Protein AF-A0A9D5EVW3-F1 (afdb_monomer_lite)

Secondary structure (DSSP, 8-state):
-------------PPPPPPP----HHHHHHHHHHHHHHHHHHSS---HHHHHHHHHHHHHHHHHHHHHHHT-

pLDDT: mean 80.93, std 16.01, range [43.62, 96.5]

Foldseek 3Di:
DDDDDPPPDPPPDPDDDDDDDDDDPVLQVVLVVQQVVVCVVPVHRGDSVNSVVVVVVVVVVVVVVVVVVVVD

Sequence (72 aa):
MAKKKPTAEPEKAGPTTPRQFRLGSDTLADLDLIAAHYSADKGVKATRSDAVRLSAKKEADRIRAEKGKLRK

Structure (mmCIF, N/CA/C/O backbone):
data_AF-A0A9D5EVW3-F1
#
_entry.id   AF-A0A9D5EVW3-F1
#
loop_
_atom_site.group_PDB
_atom_site.id
_atom_site.type_symbol
_atom_site.label_atom_id
_atom_site.label_alt_id
_atom_site.label_comp_id
_atom_site.label_asym_id
_atom_site.label_entity_id
_atom_site.label_seq_id
_atom_site.pdbx_PDB_ins_code
_atom_site.Cartn_x
_atom_site.Cartn_y
_atom_site.Cartn_z
_atom_site.occupancy
_atom_site.B_iso_or_equiv
_atom_site.auth_seq_id
_atom_site.auth_comp_id
_atom_site.auth_asym_id
_atom_site.auth_atom_id
_atom_site.pdbx_PDB_model_num
ATOM 1 N N . MET A 1 1 ? 32.744 28.826 21.140 1.00 43.62 1 MET A N 1
ATOM 2 C CA . MET A 1 1 ? 31.478 29.194 20.465 1.00 43.62 1 MET A CA 1
ATOM 3 C C . MET A 1 1 ? 31.004 28.008 19.632 1.00 43.62 1 MET A C 1
ATOM 5 O O . MET A 1 1 ? 31.625 27.697 18.623 1.00 43.62 1 MET A O 1
ATOM 9 N N . ALA A 1 2 ? 29.989 27.276 20.097 1.00 50.25 2 ALA A N 1
ATOM 10 C CA . ALA A 1 2 ? 29.486 26.085 19.411 1.00 50.25 2 ALA A CA 1
ATOM 11 C C . ALA A 1 2 ? 28.605 26.491 18.218 1.00 50.25 2 ALA A C 1
ATOM 13 O O . ALA A 1 2 ? 27.552 27.101 18.395 1.00 50.25 2 ALA A O 1
ATOM 14 N N . LYS A 1 3 ? 29.046 26.164 16.998 1.00 54.38 3 LYS A N 1
ATOM 15 C CA . LYS A 1 3 ? 28.259 26.337 15.771 1.00 54.38 3 LYS A CA 1
ATOM 16 C C . LYS A 1 3 ? 27.093 25.340 15.805 1.00 54.38 3 LYS A C 1
ATOM 18 O O . LYS A 1 3 ? 27.303 24.141 15.632 1.00 54.38 3 LYS A O 1
ATOM 23 N N . LYS A 1 4 ? 25.875 25.824 16.069 1.00 55.88 4 LYS A N 1
ATOM 24 C CA . LYS A 1 4 ? 24.643 25.032 15.945 1.00 55.88 4 LYS A CA 1
ATOM 25 C C . LYS A 1 4 ? 24.501 24.605 14.479 1.00 55.88 4 LYS A C 1
ATOM 27 O O . LYS A 1 4 ? 24.445 25.458 13.598 1.00 55.88 4 LYS A O 1
ATOM 32 N N . LYS A 1 5 ? 24.503 23.293 14.217 1.00 60.84 5 LYS A N 1
ATOM 33 C CA . LYS A 1 5 ? 24.185 22.742 12.891 1.00 60.84 5 LYS A CA 1
ATOM 34 C C . LYS A 1 5 ? 22.762 23.182 12.520 1.00 60.84 5 LYS A C 1
ATOM 36 O O . LYS A 1 5 ? 21.893 23.093 13.387 1.00 60.84 5 LYS A O 1
ATOM 41 N N . PRO A 1 6 ? 22.511 23.649 11.287 1.00 52.94 6 PRO A N 1
ATOM 42 C CA . PRO A 1 6 ? 21.159 23.947 10.853 1.00 52.94 6 PRO A CA 1
ATOM 43 C C . PRO A 1 6 ? 20.389 22.628 10.816 1.00 52.94 6 PRO A C 1
ATOM 45 O O . PRO A 1 6 ? 20.714 21.719 10.051 1.00 52.94 6 PRO A O 1
ATOM 48 N N . THR A 1 7 ? 19.412 22.496 11.705 1.00 55.66 7 THR A N 1
ATOM 49 C CA . THR A 1 7 ? 18.410 21.440 11.625 1.00 55.66 7 THR A CA 1
ATOM 50 C C . THR A 1 7 ? 17.617 21.722 10.357 1.00 55.66 7 THR A C 1
ATOM 52 O O . THR A 1 7 ? 16.865 22.690 10.317 1.00 55.66 7 THR A O 1
ATOM 55 N N . ALA A 1 8 ? 17.856 20.951 9.295 1.00 54.31 8 ALA A N 1
ATOM 56 C CA . ALA A 1 8 ? 17.054 21.036 8.085 1.00 54.31 8 ALA A CA 1
A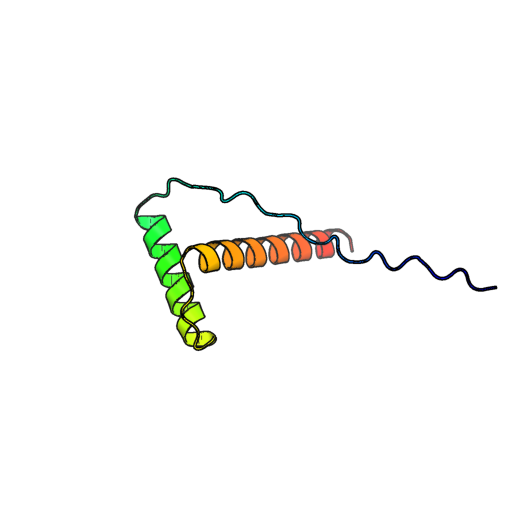TOM 57 C C . ALA A 1 8 ? 15.603 20.730 8.471 1.00 54.31 8 ALA A C 1
ATOM 59 O O . ALA A 1 8 ? 15.287 19.608 8.873 1.00 54.31 8 ALA A O 1
ATOM 60 N N . GLU A 1 9 ? 14.746 21.747 8.430 1.00 56.22 9 GLU A N 1
ATOM 61 C CA . GLU A 1 9 ? 13.308 21.553 8.550 1.00 56.22 9 GLU A CA 1
ATOM 62 C C . GLU A 1 9 ? 12.864 20.594 7.435 1.00 56.22 9 GLU A C 1
ATO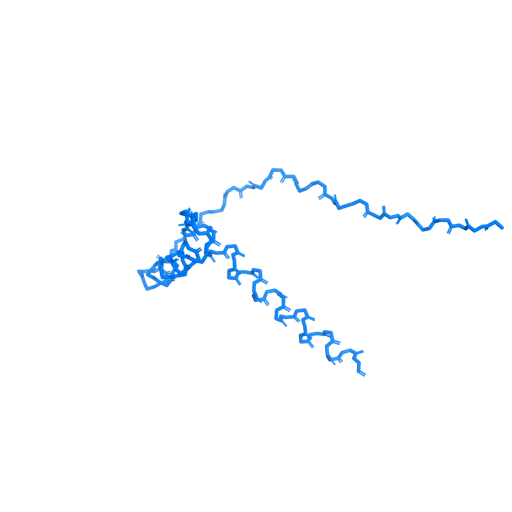M 64 O O . GLU A 1 9 ? 13.372 20.696 6.313 1.00 56.22 9 GLU A O 1
ATOM 69 N N . PRO A 1 10 ? 11.967 19.631 7.712 1.00 57.50 10 PRO A N 1
ATOM 70 C CA . PRO A 1 10 ? 11.441 18.774 6.663 1.00 57.50 10 PRO A CA 1
ATOM 71 C C . PRO A 1 10 ? 10.781 19.668 5.611 1.00 57.50 10 PRO A C 1
ATOM 73 O O . PRO A 1 10 ? 9.870 20.430 5.943 1.00 57.50 10 PRO A O 1
ATOM 76 N N . GLU A 1 11 ? 11.265 19.602 4.364 1.00 61.22 11 GLU A N 1
ATOM 77 C CA . GLU A 1 11 ? 10.666 20.306 3.229 1.00 61.22 11 GLU A CA 1
ATOM 78 C C . GLU A 1 11 ? 9.150 20.117 3.285 1.00 61.22 11 GLU A C 1
ATOM 80 O O . GLU A 1 11 ? 8.653 18.985 3.261 1.00 61.22 11 GLU A O 1
ATOM 85 N N . LYS A 1 12 ? 8.409 21.226 3.405 1.00 53.88 12 LYS A N 1
ATOM 86 C CA . LYS A 1 12 ? 6.951 21.208 3.287 1.00 53.88 12 LYS A CA 1
ATOM 87 C C . LYS A 1 12 ? 6.634 20.564 1.944 1.00 53.88 12 LYS A C 1
ATOM 89 O O . LYS A 1 12 ? 6.888 21.168 0.905 1.00 53.88 12 LYS A O 1
ATOM 94 N N . ALA A 1 13 ? 6.121 19.335 1.977 1.00 59.62 13 ALA A N 1
ATOM 95 C CA . ALA A 1 13 ? 5.739 18.610 0.778 1.00 59.62 13 ALA A CA 1
ATOM 96 C C . ALA A 1 13 ? 4.766 19.491 -0.017 1.00 59.62 13 ALA A C 1
ATOM 98 O O . ALA A 1 13 ? 3.663 19.781 0.449 1.00 59.62 13 ALA A O 1
ATOM 99 N N . GLY A 1 14 ? 5.215 19.978 -1.176 1.00 63.88 14 GLY A N 1
ATOM 100 C CA . GLY A 1 14 ? 4.389 20.774 -2.077 1.00 63.88 14 GLY A CA 1
ATOM 101 C C . GLY A 1 14 ? 3.160 19.987 -2.552 1.00 63.88 14 GLY A C 1
ATOM 102 O O . GLY A 1 14 ? 3.070 18.775 -2.327 1.00 63.88 14 GLY A O 1
ATOM 103 N N . PRO A 1 15 ? 2.198 20.650 -3.217 1.00 60.53 15 PRO A N 1
ATOM 104 C CA . PRO A 1 15 ? 1.025 19.972 -3.755 1.00 60.53 15 PRO A CA 1
ATOM 105 C C . PRO A 1 15 ? 1.472 18.827 -4.669 1.00 60.53 15 PRO A C 1
ATOM 107 O O . PRO A 1 15 ? 2.196 19.025 -5.643 1.00 60.53 15 PRO A O 1
ATOM 110 N N . THR A 1 16 ? 1.070 17.605 -4.324 1.00 68.44 16 THR A N 1
ATOM 111 C CA . THR A 1 16 ? 1.390 16.430 -5.136 1.00 68.44 16 THR A CA 1
ATOM 112 C C . THR A 1 16 ? 0.381 16.318 -6.269 1.00 68.44 16 THR A C 1
ATOM 114 O O . THR A 1 16 ? -0.828 16.337 -6.040 1.00 68.44 16 THR A O 1
ATOM 117 N N . THR A 1 17 ? 0.861 16.198 -7.506 1.00 71.81 17 THR A N 1
ATOM 118 C CA . THR A 1 17 ? -0.016 15.933 -8.649 1.00 71.81 17 THR A CA 1
ATOM 119 C C . THR A 1 17 ? -0.618 14.531 -8.505 1.00 71.81 17 THR A C 1
ATOM 121 O O . THR A 1 17 ? 0.147 13.569 -8.352 1.00 71.81 17 THR A O 1
ATOM 124 N N . PRO A 1 18 ? -1.954 14.371 -8.574 1.00 75.50 18 PRO A N 1
ATOM 125 C CA . PRO A 1 18 ? -2.577 13.054 -8.583 1.00 75.50 18 PRO A CA 1
ATOM 126 C C . PRO A 1 18 ? -2.056 12.254 -9.781 1.00 75.50 18 PRO A C 1
ATOM 128 O O . PRO A 1 18 ? -2.136 12.711 -10.920 1.00 75.50 18 PRO A O 1
ATOM 131 N N . ARG A 1 19 ? -1.509 11.062 -9.534 1.00 81.62 19 ARG A N 1
ATOM 132 C CA . ARG A 1 19 ? -1.075 10.145 -10.596 1.00 81.62 19 ARG A CA 1
ATOM 133 C C . ARG A 1 19 ? -2.148 9.089 -10.815 1.00 81.62 19 ARG A C 1
ATOM 135 O O . ARG A 1 19 ? -2.616 8.484 -9.854 1.00 81.62 19 ARG A O 1
ATOM 142 N N . GLN A 1 20 ? -2.522 8.870 -12.071 1.00 84.38 20 GLN A N 1
ATOM 143 C CA . GLN A 1 20 ? -3.435 7.800 -12.463 1.00 84.38 20 GLN A CA 1
ATOM 144 C C . GLN A 1 20 ? -2.635 6.623 -13.016 1.00 84.38 20 GLN A C 1
ATOM 146 O O . GLN A 1 20 ? -1.755 6.803 -13.856 1.00 84.38 20 GLN A O 1
ATOM 151 N N . PHE A 1 21 ? -2.957 5.419 -12.551 1.00 84.62 21 PHE A N 1
ATOM 152 C CA . PHE A 1 21 ? -2.340 4.177 -13.006 1.00 84.62 21 PHE A CA 1
ATOM 153 C C . PHE A 1 21 ? -3.416 3.274 -13.597 1.00 84.62 21 PHE A C 1
ATOM 155 O O . PHE A 1 21 ? -4.506 3.155 -13.038 1.00 84.62 21 PHE A O 1
ATOM 162 N N . ARG A 1 22 ? -3.101 2.621 -14.716 1.00 91.19 22 ARG A N 1
ATOM 163 C CA . ARG A 1 22 ? -3.897 1.501 -15.221 1.00 91.19 22 ARG A CA 1
ATOM 164 C C . ARG A 1 22 ? -3.321 0.228 -14.621 1.00 91.19 22 ARG A C 1
ATOM 166 O O . ARG A 1 22 ? -2.150 -0.065 -14.838 1.00 91.19 22 ARG A O 1
ATOM 173 N N . LEU A 1 23 ? -4.130 -0.476 -13.839 1.00 92.06 23 LEU A N 1
ATOM 174 C CA . LEU A 1 23 ? -3.742 -1.695 -13.136 1.00 92.06 23 LEU A CA 1
ATOM 175 C C . LEU A 1 23 ? -4.608 -2.857 -13.623 1.00 92.06 23 LEU A C 1
ATOM 177 O O . LEU A 1 23 ? -5.769 -2.650 -13.978 1.00 92.06 23 LEU A O 1
ATOM 181 N N . GLY A 1 24 ? -4.036 -4.061 -13.639 1.00 96.12 24 GLY A N 1
ATOM 182 C CA . GLY A 1 24 ? -4.788 -5.287 -13.902 1.00 96.12 24 GLY A CA 1
ATOM 183 C C . GLY A 1 24 ? -5.754 -5.616 -12.762 1.00 96.12 24 GLY A C 1
ATOM 184 O O . GLY A 1 24 ? -5.608 -5.103 -11.649 1.00 96.12 24 GLY A O 1
ATOM 185 N N . SER A 1 25 ? -6.726 -6.488 -13.035 1.00 9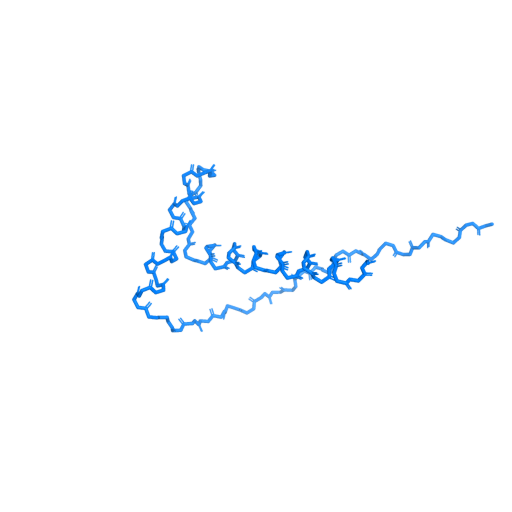5.12 25 SER A N 1
ATOM 186 C CA . SER A 1 25 ? -7.701 -6.971 -12.044 1.00 95.12 25 SER A CA 1
ATOM 187 C C . SER A 1 25 ? -7.030 -7.528 -10.794 1.00 95.12 25 SER A C 1
ATOM 189 O O . SER A 1 25 ? -7.441 -7.207 -9.683 1.00 95.12 25 SER A O 1
ATOM 191 N N . ASP A 1 26 ? -5.962 -8.296 -10.983 1.00 96.25 26 ASP A N 1
ATOM 192 C CA . ASP A 1 26 ? -5.296 -9.026 -9.907 1.00 96.25 26 ASP A CA 1
ATOM 193 C C . ASP A 1 26 ? -4.615 -8.047 -8.945 1.00 96.25 26 ASP A C 1
ATOM 195 O O . ASP A 1 26 ? -4.805 -8.107 -7.735 1.00 96.25 26 ASP A O 1
ATOM 199 N N . THR A 1 27 ? -3.943 -7.028 -9.490 1.00 95.31 27 THR A N 1
ATOM 200 C CA . THR A 1 27 ? -3.348 -5.956 -8.683 1.00 95.31 27 THR A CA 1
ATOM 201 C C . THR A 1 27 ? -4.406 -5.146 -7.934 1.00 95.31 27 THR A C 1
ATOM 203 O O . THR A 1 27 ? -4.165 -4.706 -6.813 1.00 95.31 27 THR A O 1
ATOM 206 N N . LEU A 1 28 ? -5.584 -4.919 -8.528 1.00 95.19 28 LEU A N 1
ATOM 207 C CA . LEU A 1 28 ? -6.677 -4.240 -7.826 1.00 95.19 28 LEU A CA 1
ATOM 208 C C . LEU A 1 28 ? -7.201 -5.080 -6.655 1.00 95.19 28 LEU A C 1
ATOM 210 O O . LEU A 1 28 ? -7.458 -4.510 -5.594 1.00 95.19 28 LEU A O 1
ATOM 214 N N . ALA A 1 29 ? -7.301 -6.400 -6.824 1.00 96.50 29 ALA A N 1
ATOM 215 C CA . ALA A 1 29 ? -7.695 -7.321 -5.761 1.00 96.50 29 ALA A CA 1
ATOM 216 C C . ALA A 1 29 ? -6.665 -7.351 -4.617 1.00 96.50 29 ALA A C 1
ATOM 218 O O . ALA A 1 29 ? -7.045 -7.263 -3.448 1.00 96.50 29 ALA A O 1
ATOM 219 N N . ASP A 1 30 ? -5.368 -7.368 -4.934 1.00 96.25 30 ASP A N 1
ATOM 220 C CA . ASP A 1 30 ? -4.301 -7.286 -3.929 1.00 96.25 30 ASP A CA 1
ATOM 221 C C . ASP A 1 30 ? -4.365 -5.973 -3.133 1.00 96.25 30 ASP A C 1
ATOM 223 O O . ASP A 1 30 ? -4.236 -5.962 -1.906 1.00 96.25 30 ASP A O 1
ATOM 227 N N . LEU A 1 31 ? -4.609 -4.846 -3.812 1.00 95.31 31 LEU A N 1
ATOM 228 C CA . LEU A 1 31 ? -4.761 -3.547 -3.152 1.00 95.31 31 LEU A CA 1
ATOM 229 C C . LEU A 1 31 ? -5.997 -3.492 -2.247 1.00 95.31 31 LEU A C 1
ATOM 231 O O . LEU A 1 31 ? -5.935 -2.859 -1.191 1.00 95.31 31 LEU A O 1
ATOM 235 N N . ASP A 1 32 ? -7.091 -4.152 -2.628 1.00 95.38 32 ASP A N 1
ATOM 236 C CA . ASP A 1 32 ? -8.283 -4.275 -1.784 1.00 95.38 32 ASP A CA 1
ATOM 237 C C . ASP A 1 32 ? -8.013 -5.122 -0.540 1.00 95.38 32 ASP A C 1
ATOM 239 O O . ASP A 1 32 ? -8.400 -4.723 0.560 1.00 95.38 32 ASP A O 1
ATOM 243 N N . LEU A 1 33 ? -7.296 -6.242 -0.681 1.00 95.75 33 LEU A N 1
ATOM 244 C CA . LEU A 1 33 ? -6.886 -7.079 0.450 1.00 95.75 33 LEU A CA 1
ATOM 245 C C . LEU A 1 33 ? -6.022 -6.297 1.444 1.00 95.75 33 LEU A C 1
ATOM 247 O O . LEU A 1 33 ? -6.275 -6.325 2.652 1.00 95.75 33 LEU A O 1
ATOM 251 N N . ILE A 1 34 ? -5.035 -5.549 0.944 1.00 94.06 34 ILE A N 1
ATOM 252 C CA . ILE A 1 34 ? -4.179 -4.701 1.780 1.00 94.06 34 ILE A CA 1
ATOM 253 C C . ILE A 1 34 ? -5.025 -3.627 2.475 1.00 94.06 34 ILE A C 1
ATOM 255 O O . ILE A 1 34 ? -4.914 -3.448 3.690 1.00 94.06 34 ILE A O 1
ATOM 259 N N . ALA A 1 35 ? -5.893 -2.927 1.742 1.00 94.38 35 ALA A N 1
ATOM 260 C CA . ALA A 1 35 ? -6.755 -1.900 2.319 1.00 94.38 35 ALA A CA 1
ATOM 261 C C . ALA A 1 35 ? -7.681 -2.472 3.407 1.00 94.38 35 ALA A C 1
ATOM 263 O O . ALA A 1 35 ? -7.812 -1.872 4.477 1.00 94.38 35 ALA A O 1
ATOM 264 N N . ALA A 1 36 ? -8.275 -3.645 3.187 1.00 94.31 36 ALA A N 1
ATOM 265 C CA . ALA A 1 36 ? -9.125 -4.315 4.167 1.00 94.31 36 ALA A CA 1
ATOM 266 C C . ALA A 1 36 ? -8.349 -4.678 5.442 1.00 94.31 36 ALA A C 1
ATOM 268 O O . ALA A 1 36 ? -8.793 -4.348 6.544 1.00 94.31 36 ALA A O 1
ATOM 269 N N . HIS A 1 37 ? -7.156 -5.264 5.300 1.00 93.50 37 HIS A N 1
ATOM 270 C CA . HIS A 1 37 ? -6.291 -5.609 6.429 1.00 93.50 37 HIS A CA 1
ATOM 271 C C . HIS A 1 37 ? -5.941 -4.378 7.280 1.00 93.50 37 HIS A C 1
ATOM 273 O O . HIS A 1 37 ? -6.067 -4.396 8.503 1.00 93.50 37 HIS A O 1
ATOM 279 N N . TYR A 1 38 ? -5.535 -3.277 6.643 1.00 88.12 38 TYR A N 1
ATOM 280 C CA . TYR A 1 38 ? -5.211 -2.043 7.364 1.00 88.12 38 TYR A CA 1
ATOM 281 C C . TYR A 1 38 ? -6.437 -1.357 7.963 1.00 88.12 38 TYR A C 1
ATOM 283 O O . TYR A 1 38 ? -6.322 -0.723 9.013 1.00 88.12 38 TYR A O 1
ATOM 291 N N . SER A 1 39 ? -7.603 -1.501 7.331 1.00 91.75 39 SER A N 1
ATOM 292 C CA . SER A 1 39 ? -8.849 -0.976 7.885 1.00 91.75 39 SER A CA 1
ATOM 293 C C . SER A 1 39 ? -9.213 -1.664 9.194 1.00 91.75 39 SER A C 1
ATOM 295 O O . SER A 1 39 ? -9.608 -0.993 10.147 1.00 91.75 39 SER A O 1
ATOM 297 N N . ALA A 1 40 ? -9.031 -2.985 9.250 1.00 90.88 40 ALA A N 1
ATOM 298 C CA . ALA A 1 40 ? -9.240 -3.770 10.459 1.00 90.88 40 ALA A CA 1
ATOM 299 C C . ALA A 1 40 ? -8.240 -3.395 11.568 1.00 90.88 40 ALA A C 1
ATOM 301 O O . ALA A 1 40 ? -8.647 -3.224 12.712 1.00 90.88 40 ALA A O 1
ATOM 302 N N . ASP A 1 41 ? -6.960 -3.197 11.231 1.00 86.75 41 ASP A N 1
ATOM 303 C CA . ASP A 1 41 ? -5.912 -2.850 12.208 1.00 86.75 41 ASP A CA 1
ATOM 304 C C . ASP A 1 41 ? -6.071 -1.437 12.798 1.00 86.75 41 ASP A C 1
ATOM 306 O O . ASP A 1 41 ? -5.826 -1.211 13.981 1.00 86.75 41 ASP A O 1
ATOM 310 N N . LYS A 1 42 ? -6.461 -0.455 11.975 1.00 81.62 42 LYS A N 1
ATOM 311 C CA . LYS A 1 42 ? -6.526 0.959 12.386 1.00 81.62 42 LYS A CA 1
ATOM 312 C C . LYS A 1 42 ? -7.911 1.427 12.811 1.00 81.62 42 LYS A C 1
ATOM 314 O O . LYS A 1 42 ? -8.025 2.553 13.290 1.00 81.62 42 LYS A O 1
ATOM 319 N N . GLY A 1 43 ? -8.950 0.618 12.606 1.00 85.00 43 GLY A N 1
ATOM 320 C CA . GLY A 1 43 ? -10.338 1.028 12.837 1.00 85.00 43 GLY A CA 1
ATOM 321 C C . GLY A 1 43 ? -10.790 2.185 11.934 1.00 85.00 43 GLY A C 1
ATOM 322 O O . GLY A 1 43 ? -11.777 2.851 12.228 1.00 85.00 43 GLY A O 1
ATOM 323 N N . VAL A 1 44 ? -10.064 2.448 10.843 1.00 85.94 44 VAL A N 1
ATOM 324 C CA . VAL A 1 44 ? -10.345 3.520 9.879 1.00 85.94 44 VAL A CA 1
ATOM 325 C C . VAL A 1 44 ? -10.409 2.906 8.495 1.00 85.94 44 VAL A C 1
ATOM 327 O O . VAL A 1 44 ? -9.516 2.160 8.114 1.00 85.94 44 VAL A O 1
ATOM 330 N N . LYS A 1 45 ? -11.436 3.247 7.715 1.00 90.06 45 LYS A N 1
ATOM 331 C CA . LYS A 1 45 ? -11.594 2.747 6.346 1.00 90.06 45 LYS A CA 1
ATOM 332 C C . LYS A 1 45 ? -10.435 3.221 5.459 1.00 90.06 45 LYS A C 1
ATOM 334 O O . LYS A 1 45 ? -10.393 4.383 5.06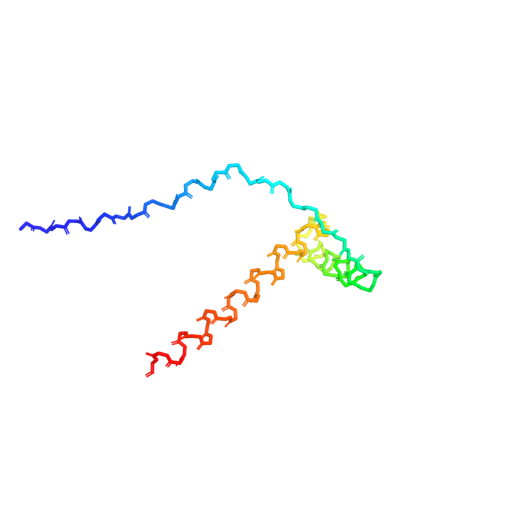1 1.00 90.06 45 LYS A O 1
ATOM 339 N N . ALA A 1 46 ? -9.520 2.316 5.138 1.00 91.88 46 ALA A N 1
ATOM 340 C CA . ALA A 1 46 ? -8.424 2.544 4.209 1.00 91.88 46 ALA A CA 1
ATOM 341 C C . ALA A 1 46 ? -8.885 2.335 2.759 1.00 91.88 46 ALA A C 1
ATOM 343 O O . ALA A 1 46 ? -9.779 1.537 2.468 1.00 91.88 46 ALA A O 1
ATOM 344 N N . THR A 1 47 ? -8.258 3.060 1.836 1.00 93.81 47 THR A N 1
ATOM 345 C CA . THR A 1 47 ? -8.533 2.981 0.395 1.00 93.81 47 THR A CA 1
ATOM 346 C C . THR A 1 47 ? -7.406 2.271 -0.360 1.00 93.81 47 THR A C 1
ATOM 348 O O . THR A 1 47 ? -6.300 2.112 0.158 1.00 93.81 47 THR A O 1
ATOM 351 N N . ARG A 1 48 ? -7.632 1.919 -1.636 1.00 92.81 48 ARG A N 1
ATOM 352 C CA . ARG A 1 48 ? -6.562 1.429 -2.531 1.00 92.81 48 ARG A CA 1
ATOM 353 C C . ARG A 1 48 ? -5.383 2.407 -2.622 1.00 92.81 48 ARG A C 1
ATOM 355 O O . ARG A 1 48 ? -4.234 1.984 -2.675 1.00 92.81 48 ARG A O 1
ATOM 362 N N . SER A 1 49 ? -5.645 3.715 -2.592 1.00 91.00 49 SER A N 1
ATOM 363 C CA . SER A 1 49 ? -4.592 4.741 -2.570 1.00 91.00 49 SER A CA 1
ATOM 364 C C . SER A 1 49 ? -3.728 4.646 -1.313 1.00 91.00 49 SER A C 1
ATOM 366 O O . SER A 1 49 ? -2.511 4.826 -1.380 1.00 91.00 49 SER A O 1
ATOM 368 N N . ASP A 1 50 ? -4.335 4.331 -0.169 1.00 91.56 50 ASP A N 1
ATOM 369 C CA . ASP A 1 50 ? -3.602 4.118 1.078 1.00 91.56 50 ASP A CA 1
ATOM 370 C C . ASP A 1 50 ? -2.799 2.820 1.021 1.00 91.56 50 ASP A C 1
ATOM 372 O O . ASP A 1 50 ? -1.625 2.824 1.386 1.00 91.56 50 ASP A O 1
ATOM 376 N N . ALA A 1 51 ? -3.370 1.751 0.458 1.00 93.25 51 ALA A N 1
ATOM 377 C CA . ALA A 1 51 ? -2.652 0.504 0.207 1.00 93.25 51 ALA A CA 1
ATOM 378 C C . ALA A 1 51 ? -1.401 0.716 -0.668 1.00 93.25 51 ALA A C 1
ATOM 380 O O . ALA A 1 51 ? -0.332 0.197 -0.338 1.00 93.25 51 ALA A O 1
ATOM 381 N N . VAL A 1 52 ? -1.482 1.541 -1.721 1.00 92.56 52 VAL A N 1
ATOM 382 C CA . VAL A 1 52 ? -0.318 1.904 -2.554 1.00 92.56 52 VAL A CA 1
ATOM 383 C C . VAL A 1 52 ? 0.743 2.640 -1.731 1.00 92.56 52 VAL A C 1
ATOM 385 O O . VAL A 1 52 ? 1.918 2.272 -1.774 1.00 92.56 52 VAL A O 1
ATOM 388 N N . ARG A 1 53 ? 0.353 3.654 -0.946 1.00 90.12 53 ARG A N 1
ATOM 389 C CA . ARG A 1 53 ? 1.288 4.426 -0.103 1.00 90.12 53 ARG A CA 1
ATOM 390 C C . ARG A 1 53 ? 1.983 3.546 0.932 1.00 90.12 53 ARG A C 1
ATOM 392 O O . ARG A 1 53 ? 3.193 3.659 1.123 1.00 90.12 53 ARG A O 1
ATOM 399 N N . LEU A 1 54 ? 1.225 2.674 1.591 1.00 90.31 54 LEU A N 1
ATOM 400 C CA . LEU A 1 54 ? 1.726 1.757 2.611 1.00 90.31 54 LEU A CA 1
ATOM 401 C C . LEU A 1 54 ? 2.698 0.742 2.011 1.00 90.31 54 LEU A C 1
ATOM 403 O O . LEU A 1 54 ? 3.784 0.547 2.557 1.00 90.31 54 LEU A O 1
ATOM 407 N N . SER A 1 55 ? 2.351 0.166 0.859 1.00 91.62 55 SER A N 1
ATOM 408 C CA . SER A 1 55 ? 3.211 -0.781 0.141 1.00 91.62 55 SER A CA 1
ATOM 409 C C . SER A 1 55 ? 4.516 -0.122 -0.306 1.00 91.62 55 SER A C 1
ATOM 411 O O . SER A 1 55 ? 5.594 -0.650 -0.040 1.00 91.62 55 SER A O 1
ATOM 413 N N . ALA A 1 56 ? 4.438 1.079 -0.890 1.00 91.44 56 ALA A N 1
ATOM 414 C CA . ALA A 1 56 ? 5.615 1.844 -1.296 1.00 91.44 56 ALA A CA 1
ATOM 415 C C . ALA A 1 56 ? 6.514 2.198 -0.102 1.00 91.44 56 ALA A C 1
ATOM 417 O O . ALA A 1 56 ? 7.735 2.079 -0.188 1.00 91.44 56 ALA A O 1
ATOM 418 N N . LYS A 1 57 ? 5.922 2.599 1.032 1.00 91.00 57 LYS A N 1
ATOM 419 C CA . LYS A 1 57 ? 6.669 2.890 2.260 1.00 91.00 57 LYS A CA 1
ATOM 420 C C . LYS A 1 57 ? 7.377 1.645 2.795 1.00 91.00 57 LYS A C 1
ATOM 422 O O . LYS A 1 57 ? 8.572 1.712 3.064 1.00 91.00 57 LYS A O 1
ATOM 427 N N . LYS A 1 58 ? 6.663 0.521 2.908 1.00 91.62 58 LYS A N 1
ATOM 428 C CA . LYS A 1 58 ? 7.208 -0.754 3.397 1.00 91.62 58 LYS A CA 1
ATOM 429 C C . LYS A 1 58 ? 8.407 -1.202 2.562 1.00 91.62 58 LYS A C 1
ATOM 431 O O . LYS A 1 58 ? 9.437 -1.579 3.116 1.00 91.62 58 LYS A O 1
ATOM 436 N N . GLU A 1 59 ? 8.287 -1.105 1.243 1.00 93.75 59 GLU A N 1
ATOM 437 C CA . GLU A 1 59 ? 9.363 -1.475 0.328 1.00 93.75 59 GLU A CA 1
ATOM 438 C C . GLU A 1 59 ? 10.546 -0.498 0.395 1.00 93.75 59 GLU A C 1
ATOM 440 O O . GLU A 1 59 ? 11.701 -0.919 0.465 1.00 93.75 59 GLU A O 1
ATOM 445 N N . ALA A 1 60 ? 10.285 0.810 0.471 1.00 91.88 60 ALA A N 1
ATOM 446 C CA . ALA A 1 60 ? 11.339 1.806 0.650 1.00 91.88 60 ALA A CA 1
ATOM 447 C C . ALA A 1 60 ? 12.116 1.600 1.962 1.00 91.88 60 ALA A C 1
ATOM 449 O O . ALA A 1 60 ? 13.342 1.724 1.979 1.00 91.88 60 ALA A O 1
ATOM 450 N N . ASP A 1 61 ? 11.424 1.271 3.054 1.00 91.75 61 ASP A N 1
ATOM 451 C CA . ASP A 1 61 ? 12.044 0.994 4.350 1.00 91.75 61 ASP A CA 1
ATOM 452 C C . ASP A 1 61 ? 12.897 -0.283 4.302 1.00 91.75 61 ASP A C 1
ATOM 454 O O . ASP A 1 61 ? 14.021 -0.280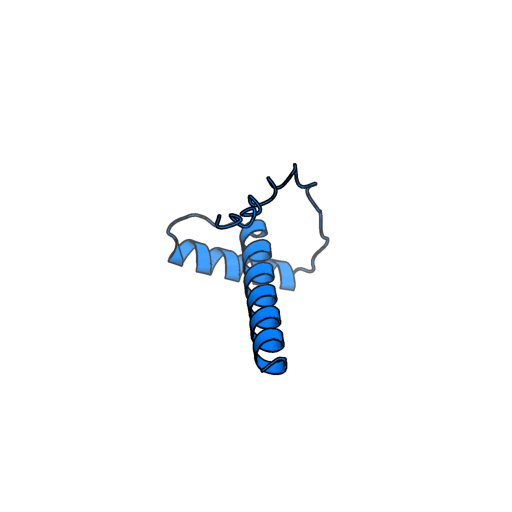 4.812 1.00 91.75 61 ASP A O 1
ATOM 458 N N . ARG A 1 62 ? 12.435 -1.327 3.599 1.00 94.00 62 ARG A N 1
ATOM 459 C CA . ARG A 1 62 ? 13.220 -2.543 3.326 1.00 94.00 62 ARG A CA 1
ATOM 460 C C . ARG A 1 62 ? 14.515 -2.227 2.572 1.00 94.00 62 ARG A C 1
ATOM 462 O O . ARG A 1 62 ? 15.593 -2.577 3.048 1.00 94.00 62 ARG A O 1
ATOM 469 N N . ILE A 1 63 ? 14.431 -1.481 1.467 1.00 93.25 63 ILE A N 1
ATOM 470 C CA . ILE A 1 63 ? 15.598 -1.077 0.661 1.00 93.25 63 ILE A CA 1
ATOM 471 C C . ILE A 1 63 ? 16.594 -0.253 1.492 1.00 93.25 63 ILE A C 1
ATOM 473 O O . ILE A 1 63 ? 17.809 -0.447 1.395 1.00 93.25 63 ILE A O 1
ATOM 477 N N . ARG A 1 64 ? 16.108 0.681 2.321 1.00 90.19 64 ARG A N 1
ATOM 478 C CA . ARG A 1 64 ? 16.966 1.481 3.215 1.00 90.19 64 ARG A CA 1
ATOM 479 C C . ARG A 1 64 ? 17.666 0.607 4.252 1.00 90.19 64 ARG A C 1
ATOM 481 O O . ARG A 1 64 ? 18.856 0.808 4.490 1.00 90.19 64 ARG A O 1
ATOM 488 N N . ALA A 1 65 ? 16.956 -0.354 4.842 1.00 89.69 65 ALA A N 1
ATOM 489 C CA . ALA A 1 65 ? 17.524 -1.282 5.813 1.00 89.69 65 ALA A CA 1
ATOM 490 C C . ALA A 1 65 ? 18.608 -2.175 5.184 1.00 89.69 65 ALA A C 1
ATOM 492 O O . ALA A 1 65 ? 19.671 -2.349 5.778 1.00 89.69 65 ALA A O 1
ATOM 493 N N . GLU A 1 66 ? 18.383 -2.685 3.971 1.00 88.06 66 GLU A N 1
ATOM 494 C CA . GLU A 1 66 ? 19.364 -3.483 3.222 1.00 88.06 66 GLU A CA 1
ATOM 495 C C . GLU A 1 66 ? 20.620 -2.664 2.882 1.00 88.06 66 GLU A C 1
ATOM 497 O O . GLU A 1 66 ? 21.738 -3.082 3.189 1.00 88.06 66 GLU A O 1
ATOM 502 N N . LYS A 1 67 ? 20.459 -1.443 2.353 1.00 78.19 67 LYS A N 1
ATOM 503 C CA . LYS A 1 67 ? 21.593 -0.543 2.068 1.00 78.19 67 LYS A CA 1
ATOM 504 C C . LYS A 1 67 ? 22.352 -0.114 3.325 1.00 78.19 67 LYS A C 1
ATOM 506 O O . LYS A 1 67 ? 23.565 0.074 3.267 1.00 78.19 67 LYS A O 1
ATOM 511 N N . GLY A 1 68 ? 21.655 0.059 4.447 1.00 71.88 68 GLY A N 1
ATOM 512 C CA . GLY A 1 68 ? 22.264 0.383 5.737 1.00 71.88 68 GLY A CA 1
ATOM 513 C C . GLY A 1 68 ? 23.092 -0.767 6.317 1.00 71.88 68 G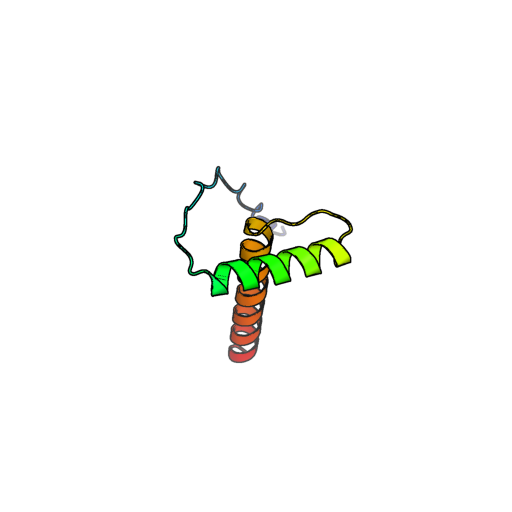LY A C 1
ATOM 514 O O . GLY A 1 68 ? 24.088 -0.507 6.988 1.00 71.88 68 GLY A O 1
ATOM 515 N N . LYS A 1 69 ? 22.716 -2.019 6.026 1.00 63.53 69 LYS A N 1
ATOM 516 C CA . LYS A 1 69 ? 23.490 -3.217 6.387 1.00 63.53 69 LYS A CA 1
ATOM 517 C C . LYS A 1 69 ? 24.701 -3.431 5.479 1.00 63.53 69 LYS A C 1
ATOM 519 O O . LYS A 1 69 ? 25.733 -3.837 5.979 1.00 63.53 69 LYS A O 1
ATOM 524 N N . LEU A 1 70 ? 24.600 -3.114 4.185 1.00 57.34 70 LEU A N 1
ATOM 525 C CA . LEU A 1 70 ? 25.699 -3.282 3.220 1.00 57.34 70 LEU A CA 1
ATOM 526 C C . LEU A 1 70 ? 26.841 -2.256 3.388 1.00 57.34 70 LEU A C 1
ATOM 528 O O . LEU A 1 70 ? 27.906 -2.406 2.801 1.00 57.34 70 LEU A O 1
ATOM 532 N N . ARG A 1 71 ? 26.597 -1.171 4.131 1.00 57.12 71 ARG A N 1
ATOM 533 C CA . ARG A 1 71 ? 27.560 -0.084 4.389 1.00 57.12 71 ARG A CA 1
ATOM 534 C C . ARG A 1 71 ? 28.247 -0.171 5.758 1.00 57.12 71 ARG A C 1
ATOM 536 O O . ARG A 1 71 ? 28.978 0.756 6.106 1.00 57.12 71 ARG A O 1
ATOM 543 N N . LYS A 1 72 ? 27.971 -1.216 6.536 1.00 49.59 72 LYS A N 1
ATOM 544 C CA . LYS A 1 72 ? 28.656 -1.529 7.795 1.00 49.59 72 LYS A CA 1
ATOM 545 C C . LYS A 1 72 ? 29.507 -2.770 7.602 1.00 49.59 72 LYS A C 1
ATOM 547 O O . LYS A 1 72 ? 30.572 -2.807 8.247 1.00 49.59 72 LYS A O 1
#

Radius of gyration: 17.97 Å; chains: 1; bounding box: 43×38×36 Å